Protein AF-A0A7Y5AB14-F1 (afdb_monomer_lite)

Radius of gyration: 17.4 Å; chains: 1; bounding box: 38×23×46 Å

pLDDT: mean 85.92, std 12.01, range [56.41, 98.0]

Foldseek 3Di:
DVVLVVLVVLLVVLVVVLVVLVVLVVLLVVQVPDDDDDDDDHDDPVVNVVSVVVNVVSVVVSVVSVVVSCVVVVNDD

Sequence (77 aa):
MRYFTDTAKRIEESLEIMAVLAGVLEHNNAFKSCEPGEHPAMINERGEDGVVRAMRVIAWAAHREFCQVATDLEIPQ

Secondary structure (DSSP, 8-state):
-HHHHHHHHHHHHHHHHHHHHHHHHHHHHHHHTS-SS-------HHHHHHHHHHHHHHHHHHHHHHHHHHHHTT---

Structure (mmCIF, N/CA/C/O backbone):
data_AF-A0A7Y5AB14-F1
#
_entry.id   AF-A0A7Y5AB14-F1
#
loop_
_atom_site.group_PDB
_atom_site.id
_atom_site.type_symbol
_atom_site.label_atom_id
_atom_site.label_alt_id
_atom_site.label_comp_id
_atom_site.label_asym_id
_atom_site.label_entity_id
_atom_site.label_seq_id
_atom_site.pdbx_PDB_ins_code
_atom_site.Cartn_x
_atom_site.Cartn_y
_atom_site.Cartn_z
_atom_site.occupancy
_atom_site.B_iso_or_equiv
_atom_site.auth_seq_id
_atom_site.auth_comp_id
_atom_site.auth_asym_id
_atom_site.auth_atom_id
_atom_site.pdbx_PDB_model_num
ATOM 1 N N . MET A 1 1 ? -14.275 -13.015 19.486 1.00 56.41 1 MET A N 1
ATOM 2 C CA . MET A 1 1 ? -12.850 -13.353 19.259 1.00 56.41 1 MET A CA 1
ATOM 3 C C . MET A 1 1 ? -12.477 -13.495 17.784 1.00 56.41 1 MET A C 1
ATOM 5 O O . MET A 1 1 ? -11.533 -12.828 17.407 1.00 56.41 1 MET A O 1
ATOM 9 N N . ARG A 1 2 ? -13.202 -14.250 16.935 1.00 63.19 2 ARG A N 1
ATOM 10 C CA . ARG A 1 2 ? -12.854 -14.395 15.496 1.00 63.19 2 ARG A CA 1
ATOM 11 C C . ARG A 1 2 ? -12.709 -13.069 14.726 1.00 63.19 2 ARG A C 1
ATOM 13 O O . ARG A 1 2 ? -11.736 -12.902 14.015 1.00 63.19 2 ARG A O 1
ATOM 20 N N . TYR A 1 3 ? -13.600 -12.105 14.968 1.00 63.84 3 TYR A N 1
ATOM 21 C CA . TYR A 1 3 ? -13.591 -10.804 14.285 1.00 63.84 3 TYR A CA 1
ATOM 22 C C . TYR A 1 3 ? -12.281 -10.011 14.452 1.00 63.84 3 TYR A C 1
ATOM 24 O O . TYR A 1 3 ? -11.762 -9.472 13.486 1.00 63.84 3 TYR A O 1
ATOM 32 N N . PHE A 1 4 ? -11.702 -9.989 15.657 1.00 65.25 4 PHE A N 1
ATOM 33 C CA . PHE A 1 4 ? -10.425 -9.308 15.903 1.00 65.25 4 PHE A CA 1
ATOM 34 C C . PHE A 1 4 ? -9.266 -9.968 15.163 1.00 65.25 4 PHE A C 1
ATOM 36 O O . PHE A 1 4 ? -8.401 -9.282 14.627 1.00 65.25 4 PHE A O 1
ATOM 43 N N . THR A 1 5 ? -9.256 -11.300 15.129 1.00 74.06 5 THR A N 1
ATOM 44 C CA . THR A 1 5 ? -8.253 -12.073 14.395 1.00 74.06 5 THR A CA 1
ATOM 45 C C . THR A 1 5 ? -8.359 -11.813 12.893 1.00 74.06 5 THR A C 1
ATOM 47 O O . THR A 1 5 ? -7.337 -11.653 12.235 1.00 74.06 5 THR A O 1
ATOM 50 N N . ASP A 1 6 ? -9.581 -11.694 12.370 1.00 84.81 6 ASP A N 1
ATOM 51 C CA . ASP A 1 6 ? -9.820 -11.387 10.959 1.00 84.81 6 ASP A CA 1
ATOM 52 C C . ASP A 1 6 ? -9.365 -9.960 10.599 1.00 84.81 6 ASP A C 1
ATOM 54 O O . ASP A 1 6 ? -8.737 -9.768 9.560 1.00 84.81 6 ASP A O 1
ATOM 58 N N . THR A 1 7 ? -9.614 -8.963 11.458 1.00 86.56 7 THR A N 1
ATOM 59 C CA . THR A 1 7 ? -9.162 -7.577 11.227 1.00 86.56 7 THR A CA 1
ATOM 60 C C . THR A 1 7 ? -7.643 -7.439 11.329 1.00 86.56 7 THR A C 1
ATOM 62 O O . THR A 1 7 ? -7.025 -6.827 10.464 1.00 86.56 7 THR A O 1
ATOM 65 N N . ALA A 1 8 ? -7.014 -8.043 12.342 1.00 86.62 8 ALA A N 1
ATOM 66 C CA . ALA A 1 8 ? -5.556 -8.026 12.475 1.00 86.62 8 ALA A CA 1
ATOM 67 C C . ALA A 1 8 ? -4.867 -8.674 11.262 1.00 86.62 8 ALA A C 1
ATOM 69 O O . ALA A 1 8 ? -3.883 -8.139 10.754 1.00 86.62 8 ALA A O 1
ATOM 70 N N . LYS A 1 9 ? -5.433 -9.775 10.752 1.00 89.94 9 LYS A N 1
ATOM 71 C CA . LYS A 1 9 ? -4.945 -10.448 9.546 1.00 89.94 9 LYS A CA 1
ATOM 72 C C . LYS A 1 9 ? -5.047 -9.569 8.293 1.00 89.94 9 LYS A C 1
ATOM 74 O O . LYS A 1 9 ? -4.125 -9.554 7.491 1.00 89.94 9 LYS A O 1
ATOM 79 N N . ARG A 1 10 ? -6.125 -8.799 8.121 1.00 90.38 10 ARG A N 1
ATOM 80 C CA . ARG A 1 10 ? -6.255 -7.872 6.976 1.00 90.38 10 ARG A CA 1
ATOM 81 C C . ARG A 1 10 ? -5.254 -6.722 7.021 1.00 90.38 10 ARG A C 1
ATOM 83 O O . ARG A 1 10 ? -4.742 -6.314 5.977 1.00 90.38 10 ARG A O 1
ATOM 90 N N . ILE A 1 11 ? -4.943 -6.228 8.220 1.00 92.81 11 ILE A N 1
ATOM 91 C CA . ILE A 1 11 ? -3.885 -5.231 8.413 1.00 92.81 11 ILE A CA 1
ATOM 92 C C . ILE A 1 11 ? -2.532 -5.835 8.022 1.00 92.81 11 ILE A C 1
ATOM 94 O O . ILE A 1 11 ? -1.792 -5.207 7.269 1.00 92.81 11 ILE A O 1
ATOM 98 N N . GLU A 1 12 ? -2.227 -7.052 8.479 1.00 94.44 12 GLU A N 1
ATOM 99 C CA . GLU A 1 12 ? -1.011 -7.786 8.101 1.00 94.44 12 GLU A CA 1
ATOM 100 C C . GLU A 1 12 ? -0.898 -7.960 6.577 1.00 94.44 12 GLU A C 1
ATOM 102 O O . GLU A 1 12 ? 0.097 -7.540 5.987 1.00 94.44 12 GLU A O 1
ATOM 107 N N . GLU A 1 13 ? -1.946 -8.471 5.925 1.00 95.38 13 GLU A N 1
ATOM 108 C CA . GLU A 1 13 ? -2.001 -8.641 4.465 1.00 95.38 13 GLU A CA 1
ATOM 109 C C . GLU A 1 13 ? -1.802 -7.303 3.730 1.00 95.38 13 GLU A C 1
ATOM 111 O O . GLU A 1 13 ? -1.081 -7.220 2.735 1.00 95.38 13 GLU A O 1
ATOM 116 N N . SER A 1 14 ? -2.393 -6.220 4.240 1.00 95.81 14 SER A N 1
ATOM 117 C CA . SER A 1 14 ? -2.230 -4.878 3.671 1.00 95.81 14 SER A CA 1
ATOM 118 C C . SER A 1 14 ? -0.785 -4.379 3.763 1.00 95.81 14 SER A C 1
ATOM 120 O O . SER A 1 14 ? -0.274 -3.787 2.807 1.00 95.81 14 SER A O 1
ATOM 122 N N . LEU A 1 15 ? -0.110 -4.618 4.893 1.00 95.06 15 LEU A N 1
ATOM 123 C CA . LEU A 1 15 ? 1.304 -4.278 5.077 1.00 95.06 15 LEU A CA 1
ATOM 124 C C . LEU A 1 15 ? 2.200 -5.094 4.136 1.00 95.06 15 LEU A C 1
ATOM 126 O O . LEU A 1 15 ? 3.107 -4.529 3.521 1.00 95.06 15 LEU A O 1
ATOM 130 N N . GLU A 1 16 ? 1.923 -6.388 3.975 1.00 97.38 16 GLU A N 1
ATOM 131 C CA . GLU A 1 16 ? 2.672 -7.267 3.073 1.00 97.38 16 GLU A CA 1
ATOM 132 C C . GLU A 1 16 ? 2.542 -6.818 1.610 1.00 97.38 16 GLU A C 1
ATOM 134 O O . GLU A 1 16 ? 3.548 -6.664 0.912 1.00 97.38 16 GLU A O 1
ATOM 139 N N . ILE A 1 17 ? 1.326 -6.498 1.153 1.00 97.06 17 ILE A N 1
ATOM 140 C CA . ILE A 1 17 ? 1.110 -5.978 -0.205 1.00 97.06 17 ILE A CA 1
ATOM 141 C C . ILE A 1 17 ? 1.868 -4.658 -0.405 1.00 97.06 17 ILE A C 1
ATOM 143 O O . ILE A 1 17 ? 2.488 -4.458 -1.451 1.00 97.06 17 ILE A O 1
ATOM 147 N N . MET A 1 18 ? 1.871 -3.758 0.585 1.00 96.31 18 MET A N 1
ATOM 148 C CA . MET A 1 18 ? 2.654 -2.520 0.492 1.00 96.31 18 MET A CA 1
ATOM 149 C C . MET A 1 18 ? 4.158 -2.782 0.384 1.00 96.31 18 MET A C 1
AT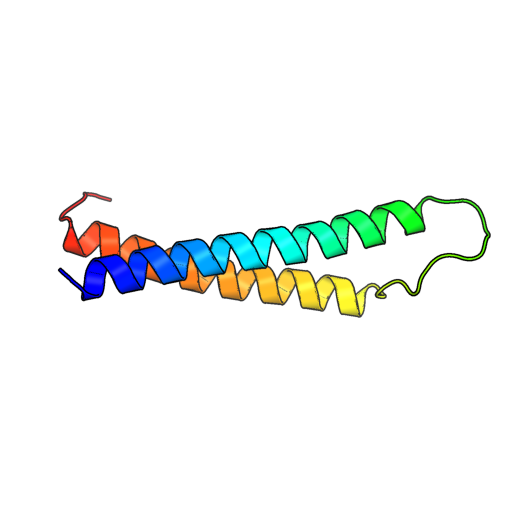OM 151 O O . MET A 1 18 ? 4.820 -2.088 -0.387 1.00 96.31 18 MET A O 1
ATOM 155 N N . ALA A 1 19 ? 4.694 -3.775 1.097 1.00 96.44 19 ALA A N 1
ATOM 156 C CA . ALA A 1 19 ? 6.102 -4.154 0.989 1.00 96.44 19 ALA A CA 1
ATOM 157 C C . ALA A 1 19 ? 6.445 -4.665 -0.420 1.00 96.44 19 ALA A C 1
ATOM 159 O O . ALA A 1 19 ? 7.448 -4.248 -1.001 1.00 96.44 19 ALA A O 1
ATOM 160 N N . VAL A 1 20 ? 5.577 -5.491 -1.016 1.00 96.94 20 VAL A N 1
ATOM 161 C CA . VAL A 1 20 ? 5.739 -5.957 -2.404 1.00 96.94 20 VAL A CA 1
ATOM 162 C C . VAL A 1 20 ? 5.734 -4.782 -3.386 1.00 96.94 20 VAL A C 1
ATOM 164 O O . VAL A 1 20 ? 6.611 -4.688 -4.244 1.00 96.94 20 VAL A O 1
ATOM 167 N N . LEU A 1 21 ? 4.783 -3.854 -3.250 1.00 96.38 21 LEU A N 1
ATOM 168 C CA . LEU A 1 21 ? 4.684 -2.678 -4.122 1.00 96.38 21 LEU A CA 1
ATOM 169 C C . LEU A 1 21 ? 5.878 -1.723 -3.964 1.00 96.38 21 LEU A C 1
ATOM 171 O O . LEU A 1 21 ? 6.365 -1.187 -4.960 1.00 96.38 21 LEU A O 1
ATOM 175 N N . ALA A 1 22 ? 6.386 -1.547 -2.743 1.00 95.00 22 ALA A N 1
ATOM 176 C CA . ALA A 1 22 ? 7.614 -0.795 -2.496 1.00 95.00 22 ALA A CA 1
ATOM 177 C C . ALA A 1 22 ? 8.816 -1.451 -3.191 1.00 95.00 22 ALA A C 1
ATOM 179 O O . ALA A 1 22 ? 9.584 -0.759 -3.860 1.00 95.00 22 ALA A O 1
ATOM 180 N N . GLY A 1 23 ? 8.917 -2.782 -3.121 1.00 94.38 23 GLY A N 1
ATOM 181 C CA . GLY A 1 23 ? 9.929 -3.548 -3.842 1.00 94.38 23 GLY A CA 1
ATOM 182 C C . GLY A 1 23 ? 9.862 -3.325 -5.354 1.00 94.38 23 GLY A C 1
ATOM 183 O O . GLY A 1 23 ? 10.898 -3.122 -5.978 1.00 94.38 23 GLY A O 1
ATOM 184 N N . VAL A 1 24 ? 8.666 -3.278 -5.953 1.00 91.75 24 VAL A N 1
ATOM 185 C CA . VAL A 1 24 ? 8.510 -2.968 -7.389 1.00 91.75 24 VAL A CA 1
ATOM 186 C C . VAL A 1 24 ? 9.094 -1.594 -7.734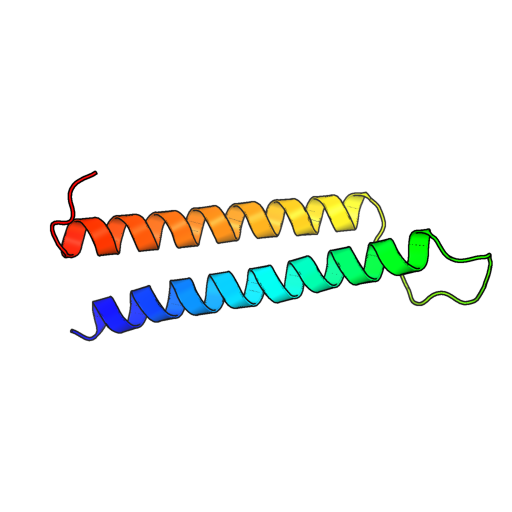 1.00 91.75 24 VAL A C 1
ATOM 188 O O . VAL A 1 24 ? 9.809 -1.475 -8.727 1.00 91.75 24 VAL A O 1
ATOM 191 N N . LEU A 1 25 ? 8.830 -0.567 -6.920 1.00 91.81 25 LEU A N 1
ATOM 192 C CA . LEU A 1 25 ? 9.371 0.780 -7.140 1.00 91.81 25 LEU A CA 1
ATOM 193 C C . LEU A 1 25 ? 10.893 0.837 -6.951 1.00 91.81 25 LEU A C 1
ATOM 195 O O . LEU A 1 25 ? 11.581 1.489 -7.736 1.00 91.81 25 LEU A O 1
ATOM 199 N N . GLU A 1 26 ? 11.423 0.148 -5.940 1.00 90.00 26 GLU A N 1
ATOM 200 C CA . GLU A 1 26 ? 12.865 0.058 -5.689 1.00 90.00 26 GLU A CA 1
ATOM 201 C C . GLU A 1 26 ? 13.593 -0.605 -6.863 1.00 90.00 26 GLU A C 1
ATOM 203 O O . GLU A 1 26 ? 14.550 -0.039 -7.395 1.00 90.00 26 GLU A O 1
ATOM 208 N N . HIS A 1 27 ? 13.083 -1.748 -7.331 1.00 87.12 27 HIS A N 1
ATOM 209 C CA . HIS A 1 27 ? 13.621 -2.424 -8.509 1.00 87.12 27 HIS A CA 1
ATOM 210 C C . HIS A 1 27 ? 13.528 -1.521 -9.744 1.00 87.12 27 HIS A C 1
ATOM 212 O O . HIS A 1 27 ? 14.506 -1.398 -10.474 1.00 87.12 27 HIS A O 1
ATOM 218 N N . ASN A 1 28 ? 12.399 -0.838 -9.965 1.00 85.81 28 ASN A N 1
ATOM 219 C CA . ASN A 1 28 ? 12.241 0.048 -11.121 1.00 85.81 28 ASN A CA 1
ATOM 220 C C . ASN A 1 28 ? 13.246 1.214 -11.114 1.00 85.81 28 ASN A C 1
ATOM 222 O O . ASN A 1 28 ? 13.810 1.554 -12.153 1.00 85.81 28 ASN A O 1
ATOM 226 N N . ASN A 1 29 ? 13.516 1.798 -9.943 1.00 81.31 29 ASN A N 1
ATOM 227 C CA . ASN A 1 29 ? 14.504 2.868 -9.796 1.00 81.31 29 ASN A CA 1
ATOM 228 C C . ASN A 1 29 ? 15.947 2.379 -9.960 1.00 81.31 29 ASN A C 1
ATOM 230 O O . ASN A 1 29 ? 16.751 3.097 -10.555 1.00 81.31 29 ASN A O 1
ATOM 234 N N . ALA A 1 30 ? 16.272 1.171 -9.491 1.00 76.75 30 ALA A N 1
ATOM 235 C CA . ALA A 1 30 ? 17.616 0.605 -9.615 1.00 76.75 30 ALA A CA 1
ATOM 236 C C . ALA A 1 30 ? 18.082 0.509 -11.082 1.00 76.75 30 ALA A C 1
ATOM 238 O O . ALA A 1 30 ? 19.249 0.768 -11.377 1.00 76.75 30 ALA A O 1
ATOM 239 N N . PHE A 1 31 ? 17.167 0.217 -12.013 1.00 68.06 31 PHE A N 1
ATOM 240 C CA . PHE A 1 31 ? 17.482 0.108 -13.444 1.00 68.06 31 PHE A CA 1
ATOM 241 C C . PHE A 1 31 ? 17.451 1.446 -14.199 1.00 68.06 31 PHE A C 1
ATOM 243 O O . PHE A 1 31 ? 18.135 1.583 -15.212 1.00 68.06 31 PHE A O 1
ATOM 250 N N . LYS A 1 32 ? 16.752 2.474 -13.694 1.00 66.25 32 LYS A N 1
ATOM 251 C CA . LYS A 1 32 ? 16.777 3.831 -14.283 1.00 66.25 32 LYS A CA 1
ATOM 252 C C . LYS A 1 32 ? 18.141 4.523 -14.164 1.00 66.25 32 LYS A C 1
ATOM 254 O O . LYS A 1 32 ? 18.418 5.444 -14.927 1.00 66.25 32 LYS A O 1
ATOM 259 N N . SER A 1 33 ? 18.978 4.096 -13.216 1.00 62.19 33 SER A N 1
ATOM 260 C CA . SER A 1 33 ? 20.327 4.633 -12.983 1.00 62.19 33 SER A CA 1
ATOM 261 C C . SER A 1 33 ? 21.456 3.884 -13.702 1.00 62.19 33 SER A C 1
ATOM 263 O O . SER A 1 33 ? 22.612 4.286 -13.580 1.00 62.19 33 SER A O 1
ATOM 265 N N . CYS A 1 34 ? 21.163 2.797 -14.418 1.00 61.88 34 CYS A N 1
ATOM 266 C CA . CYS A 1 34 ? 22.192 1.984 -15.066 1.00 61.88 34 CYS A CA 1
ATOM 267 C C . CYS A 1 34 ? 22.506 2.455 -16.494 1.00 61.88 34 CYS A C 1
ATOM 269 O O . CYS A 1 34 ? 21.665 3.032 -17.182 1.00 61.88 34 CYS A O 1
ATOM 271 N N . GLU A 1 35 ? 23.737 2.181 -16.940 1.00 63.44 35 GLU A N 1
ATOM 272 C CA . GLU A 1 35 ? 24.200 2.483 -18.298 1.00 63.44 35 GLU A CA 1
ATOM 273 C C . GLU A 1 35 ? 23.299 1.860 -19.383 1.00 63.44 35 GLU A C 1
ATOM 275 O O . GLU A 1 35 ? 22.588 0.886 -19.113 1.00 63.44 35 GLU A O 1
ATOM 280 N N . PRO A 1 36 ? 23.310 2.391 -20.621 1.00 58.84 36 PRO A N 1
ATOM 281 C CA . PRO A 1 36 ? 22.503 1.850 -21.710 1.00 58.84 36 PRO A CA 1
ATOM 282 C C . PRO A 1 36 ? 22.841 0.369 -21.958 1.00 58.84 36 PRO A C 1
ATOM 284 O O . PRO A 1 36 ? 23.957 0.036 -22.350 1.00 58.84 36 PRO A O 1
ATOM 287 N N . GLY A 1 37 ? 21.872 -0.518 -21.732 1.00 69.75 37 GLY A N 1
ATOM 288 C CA . GLY A 1 37 ? 21.995 -1.969 -21.876 1.00 69.75 37 GLY A CA 1
ATOM 289 C C . GLY A 1 37 ? 20.620 -2.642 -21.906 1.00 69.75 37 GLY A C 1
ATOM 290 O O . GLY A 1 37 ? 19.594 -1.960 -21.854 1.00 69.75 37 GLY A O 1
ATOM 291 N N . GLU A 1 38 ? 20.580 -3.973 -22.011 1.00 61.66 38 GLU A N 1
ATOM 292 C CA . GLU A 1 38 ? 19.330 -4.734 -21.891 1.00 61.66 38 GLU A CA 1
ATOM 293 C C . GLU A 1 38 ? 18.829 -4.689 -20.444 1.00 61.66 38 GLU A C 1
ATOM 295 O O . GLU A 1 38 ? 19.224 -5.490 -19.597 1.00 61.66 38 GLU A O 1
ATOM 300 N N . HIS A 1 39 ? 17.951 -3.729 -20.160 1.00 66.75 39 HIS A N 1
ATOM 301 C CA . HIS A 1 39 ? 17.230 -3.662 -18.894 1.00 66.75 39 HIS A CA 1
ATOM 302 C C . HIS A 1 39 ? 15.926 -4.460 -18.991 1.00 66.75 39 HIS A C 1
ATOM 304 O O . HIS A 1 39 ? 15.262 -4.421 -20.034 1.00 66.75 39 HIS A O 1
ATOM 310 N N . PRO A 1 40 ? 15.519 -5.170 -17.923 1.00 71.88 40 PRO A N 1
ATOM 311 C CA . PRO A 1 40 ? 14.194 -5.774 -17.861 1.00 71.88 40 PRO A CA 1
ATOM 312 C C . PRO A 1 40 ? 13.106 -4.709 -18.061 1.00 71.88 40 PRO A C 1
ATOM 314 O O . PRO A 1 40 ? 13.321 -3.523 -17.809 1.00 71.88 40 PRO A O 1
ATOM 317 N N . ALA A 1 41 ? 11.925 -5.127 -18.527 1.00 73.94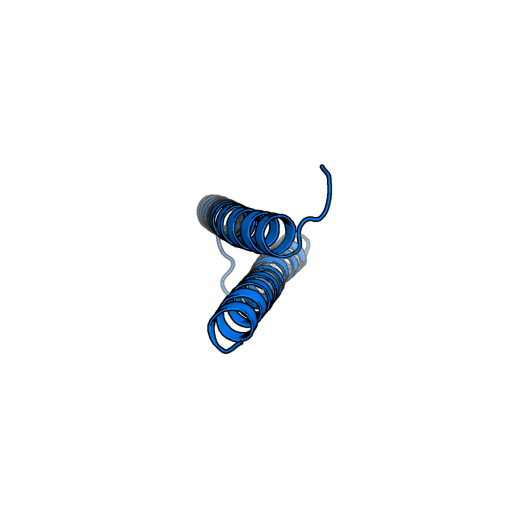 41 ALA A N 1
ATOM 318 C CA . ALA A 1 41 ? 10.818 -4.213 -18.799 1.00 73.94 41 ALA A CA 1
ATOM 319 C C . ALA A 1 41 ? 10.457 -3.390 -17.546 1.00 73.94 41 ALA A C 1
ATOM 321 O O . ALA A 1 41 ? 9.916 -3.920 -16.578 1.00 73.94 41 ALA A O 1
ATOM 322 N N . MET A 1 42 ? 10.763 -2.091 -17.585 1.00 82.38 42 MET A N 1
ATOM 323 C CA . MET A 1 42 ? 10.471 -1.138 -16.517 1.00 82.38 42 MET A CA 1
ATOM 324 C C . MET A 1 42 ? 9.058 -0.577 -16.659 1.00 82.38 42 MET A C 1
ATOM 326 O O . MET A 1 42 ? 8.570 -0.338 -17.770 1.00 82.38 42 MET A O 1
ATOM 330 N N . ILE A 1 43 ? 8.411 -0.301 -15.529 1.00 88.75 43 ILE A N 1
ATOM 331 C CA . ILE A 1 43 ? 7.194 0.505 -15.532 1.00 88.75 43 ILE A CA 1
ATOM 332 C C . ILE A 1 43 ? 7.567 1.970 -15.781 1.00 88.75 43 ILE A C 1
ATOM 334 O O . ILE A 1 43 ? 8.551 2.493 -15.255 1.00 88.75 43 ILE A O 1
ATOM 338 N N . ASN A 1 44 ? 6.783 2.643 -16.619 1.00 88.69 44 ASN A N 1
ATOM 339 C CA . ASN A 1 44 ? 6.962 4.071 -16.870 1.00 88.69 44 ASN A CA 1
ATOM 340 C C . ASN A 1 44 ? 6.448 4.911 -15.685 1.00 88.69 44 ASN A C 1
ATOM 342 O O . ASN A 1 44 ? 5.829 4.387 -14.761 1.00 88.69 44 ASN A O 1
ATOM 346 N N . GLU A 1 45 ? 6.649 6.230 -15.737 1.00 89.50 45 GLU A N 1
ATOM 347 C CA . GLU A 1 45 ? 6.215 7.168 -14.684 1.00 89.50 45 GLU A CA 1
ATOM 348 C C . GLU A 1 45 ? 4.728 7.025 -14.325 1.00 89.50 45 GLU A C 1
ATOM 350 O O . GLU A 1 45 ? 4.343 7.095 -13.160 1.00 89.50 45 GLU A O 1
ATOM 355 N N . ARG A 1 46 ? 3.870 6.766 -15.322 1.00 92.56 46 ARG A N 1
ATOM 356 C CA . ARG A 1 46 ? 2.439 6.531 -15.094 1.00 92.56 46 ARG A CA 1
ATOM 357 C C . ARG A 1 46 ? 2.188 5.231 -14.327 1.00 92.56 46 ARG A C 1
ATOM 359 O O . ARG A 1 46 ? 1.270 5.178 -13.511 1.00 92.56 46 ARG A O 1
ATOM 366 N N . GLY A 1 47 ? 2.971 4.190 -14.598 1.00 93.00 47 GLY A N 1
ATOM 367 C CA . GLY A 1 47 ? 2.946 2.943 -13.840 1.00 93.00 47 GLY A CA 1
ATOM 368 C C . GLY A 1 47 ? 3.372 3.156 -12.389 1.00 93.00 47 GLY A C 1
ATOM 369 O O . GLY A 1 47 ? 2.682 2.688 -11.487 1.00 93.00 47 GLY A O 1
ATOM 370 N N . GLU A 1 48 ? 4.439 3.922 -12.155 1.00 93.81 48 GLU A N 1
ATOM 371 C CA . GLU A 1 48 ? 4.903 4.260 -10.802 1.00 93.81 48 GLU A CA 1
ATOM 372 C C . GLU A 1 48 ? 3.861 5.064 -10.019 1.00 93.81 48 GLU A C 1
ATOM 374 O O . GLU A 1 48 ? 3.542 4.707 -8.886 1.00 93.81 48 GLU A O 1
ATOM 379 N N . ASP A 1 49 ? 3.266 6.094 -10.630 1.00 95.38 49 ASP A N 1
ATOM 380 C CA . ASP A 1 49 ? 2.173 6.857 -10.011 1.00 95.38 49 ASP A CA 1
ATOM 381 C C . ASP A 1 49 ? 0.976 5.947 -9.683 1.00 95.38 49 ASP A C 1
ATOM 383 O O . ASP A 1 49 ? 0.376 6.053 -8.612 1.00 95.38 49 ASP A O 1
ATOM 387 N N . GLY A 1 50 ? 0.663 4.989 -10.562 1.00 97.06 50 GLY A N 1
ATOM 388 C CA . GLY A 1 50 ? -0.350 3.964 -10.312 1.00 97.06 50 GLY A CA 1
ATOM 389 C C . GLY A 1 50 ? -0.049 3.116 -9.072 1.00 97.06 50 GLY A C 1
ATOM 390 O O . GLY A 1 50 ? -0.926 2.947 -8.221 1.00 97.06 50 GLY A O 1
ATOM 391 N N . VAL A 1 51 ? 1.191 2.637 -8.936 1.00 96.31 51 VAL A N 1
ATOM 392 C CA . VAL A 1 51 ? 1.646 1.864 -7.768 1.00 96.31 51 VAL A CA 1
ATOM 393 C C . VAL A 1 51 ? 1.568 2.704 -6.491 1.00 96.31 51 VAL A C 1
ATOM 395 O O . VAL A 1 51 ? 0.976 2.263 -5.505 1.00 96.31 51 VAL A O 1
ATOM 398 N N . VAL A 1 52 ? 2.067 3.944 -6.512 1.00 96.69 52 VAL A N 1
ATOM 399 C CA . VAL A 1 52 ? 2.014 4.857 -5.356 1.00 96.69 52 VAL A CA 1
ATOM 400 C C . VAL A 1 52 ? 0.570 5.137 -4.930 1.00 96.69 52 VAL A C 1
ATOM 402 O O . VAL A 1 52 ? 0.258 5.137 -3.735 1.00 96.69 52 VAL A O 1
ATOM 405 N N . ARG A 1 53 ? -0.349 5.348 -5.880 1.00 97.50 53 ARG A N 1
ATOM 406 C CA . ARG A 1 53 ? -1.777 5.531 -5.571 1.00 97.50 53 ARG A CA 1
ATOM 407 C C . ARG A 1 53 ? -2.397 4.278 -4.963 1.00 97.50 53 ARG A C 1
ATOM 409 O O . ARG A 1 53 ? -3.151 4.406 -4.000 1.00 97.50 53 ARG A O 1
ATOM 416 N N . ALA A 1 54 ? -2.071 3.093 -5.478 1.00 97.62 54 ALA A N 1
ATOM 417 C CA . ALA A 1 54 ? -2.545 1.833 -4.909 1.00 97.62 54 ALA A CA 1
ATOM 418 C C . ALA A 1 54 ? -2.068 1.666 -3.457 1.00 97.62 54 ALA A C 1
ATOM 420 O O . ALA A 1 54 ? -2.886 1.404 -2.574 1.00 97.62 54 ALA A O 1
ATOM 421 N N . MET A 1 55 ? -0.785 1.933 -3.184 1.00 98.00 55 MET A N 1
ATOM 422 C CA . MET A 1 55 ? -0.234 1.916 -1.823 1.00 98.00 55 MET A CA 1
ATOM 423 C C . MET A 1 55 ? -0.978 2.877 -0.886 1.00 98.00 55 MET A C 1
ATOM 425 O O . MET A 1 55 ? -1.294 2.504 0.239 1.00 98.00 55 MET A O 1
ATOM 429 N N . ARG A 1 56 ? -1.332 4.090 -1.342 1.00 97.31 56 ARG A N 1
ATOM 430 C CA . ARG A 1 56 ? -2.121 5.044 -0.534 1.00 97.31 56 ARG A CA 1
ATOM 431 C C . ARG A 1 56 ? -3.510 4.513 -0.178 1.00 97.31 56 ARG A C 1
ATOM 433 O O . ARG A 1 56 ? -3.957 4.709 0.949 1.00 97.31 56 ARG A O 1
ATOM 440 N N . VAL A 1 57 ? -4.192 3.859 -1.119 1.00 97.62 57 VAL A N 1
ATOM 441 C CA . VAL A 1 57 ? 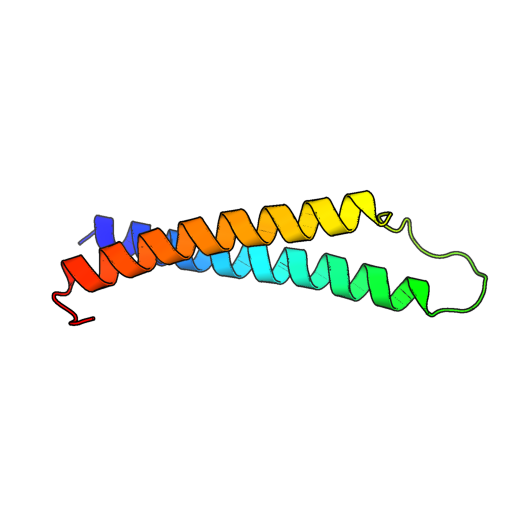-5.518 3.265 -0.872 1.00 97.62 57 VAL A CA 1
ATOM 442 C C . VAL A 1 57 ? -5.421 2.132 0.149 1.00 97.62 57 VAL A C 1
ATOM 444 O O . VAL A 1 57 ? -6.228 2.083 1.076 1.00 97.62 57 VAL A O 1
ATOM 447 N N . ILE A 1 58 ? -4.410 1.270 0.019 1.00 97.00 58 ILE A N 1
ATOM 448 C CA . ILE A 1 58 ? -4.160 0.165 0.954 1.00 97.00 58 ILE A CA 1
ATOM 449 C C . ILE A 1 58 ? -3.830 0.706 2.350 1.00 97.00 58 ILE A C 1
ATOM 451 O O . ILE A 1 58 ? -4.451 0.296 3.327 1.00 97.00 58 ILE A O 1
ATOM 455 N N . ALA A 1 59 ? -2.927 1.686 2.446 1.00 96.31 59 ALA A N 1
ATOM 456 C CA . ALA A 1 59 ? -2.569 2.323 3.711 1.00 96.31 59 ALA A CA 1
ATOM 457 C C . ALA A 1 59 ? -3.786 2.955 4.404 1.00 96.31 59 ALA A C 1
ATOM 459 O O . ALA A 1 59 ? -3.955 2.821 5.614 1.00 96.31 59 ALA A O 1
ATOM 460 N N . TRP A 1 60 ? -4.661 3.616 3.641 1.00 96.75 60 TRP A N 1
ATOM 461 C CA . TRP A 1 60 ? -5.889 4.194 4.183 1.00 96.75 60 TRP A CA 1
ATOM 462 C C . TRP A 1 60 ? -6.861 3.126 4.702 1.00 96.75 60 TRP A C 1
ATOM 464 O O . TRP A 1 60 ? -7.447 3.304 5.770 1.00 96.75 60 TRP A O 1
ATOM 474 N N . ALA A 1 61 ? -7.017 2.014 3.980 1.00 94.25 61 ALA A N 1
ATOM 475 C CA . ALA A 1 61 ? -7.848 0.898 4.425 1.00 94.25 61 ALA A CA 1
ATOM 476 C C . ALA A 1 61 ? -7.300 0.270 5.719 1.00 94.25 61 ALA A C 1
ATOM 478 O O . ALA A 1 61 ? -8.037 0.173 6.702 1.00 94.25 61 ALA A O 1
ATOM 479 N N . ALA A 1 62 ? -6.001 -0.040 5.758 1.00 94.06 62 ALA A N 1
ATOM 480 C CA . ALA A 1 62 ? -5.332 -0.590 6.937 1.00 94.06 62 ALA A CA 1
ATOM 481 C C . ALA A 1 62 ? -5.414 0.357 8.145 1.00 94.06 62 ALA A C 1
ATOM 483 O O . ALA A 1 62 ? -5.663 -0.080 9.266 1.00 94.06 62 ALA A O 1
ATOM 484 N N . HIS A 1 63 ? -5.270 1.669 7.927 1.00 94.31 63 HIS A N 1
ATOM 485 C CA . HIS A 1 63 ? -5.423 2.663 8.988 1.00 94.31 63 HIS A CA 1
ATOM 486 C C . HIS A 1 63 ? -6.842 2.671 9.572 1.00 94.31 63 HIS A C 1
ATOM 488 O O . HIS A 1 63 ? -7.002 2.709 10.790 1.00 94.31 63 HIS A O 1
ATOM 494 N N . ARG A 1 64 ? -7.881 2.586 8.730 1.00 93.12 64 ARG A N 1
ATOM 495 C CA . ARG A 1 64 ? -9.271 2.505 9.210 1.00 93.12 64 ARG A CA 1
ATOM 496 C C . ARG A 1 64 ? -9.517 1.252 10.041 1.00 93.12 64 ARG A C 1
ATOM 498 O O . ARG A 1 64 ? -10.163 1.341 11.081 1.00 93.12 64 ARG A O 1
ATOM 505 N N . GLU A 1 65 ? -9.006 0.111 9.593 1.00 92.12 65 GLU A N 1
ATOM 506 C CA . GLU A 1 65 ? -9.095 -1.146 10.339 1.00 92.12 65 GLU A CA 1
ATOM 507 C C . GLU A 1 65 ? -8.349 -1.054 11.676 1.00 92.12 65 GLU A C 1
ATOM 509 O O . GLU A 1 65 ? -8.888 -1.448 12.709 1.00 92.12 65 GLU A O 1
ATOM 514 N N . PHE A 1 66 ? -7.162 -0.445 11.687 1.00 90.38 66 PHE A N 1
ATOM 515 C CA . PHE A 1 66 ? -6.389 -0.214 12.904 1.00 90.38 66 PHE A CA 1
ATOM 516 C C . PHE A 1 66 ? -7.125 0.689 13.904 1.00 90.38 66 PHE A C 1
ATOM 518 O O . PHE A 1 66 ? -7.225 0.349 15.082 1.00 90.38 66 PHE A O 1
ATOM 525 N N . CYS A 1 67 ? -7.697 1.807 13.448 1.00 90.81 67 CYS A N 1
ATOM 526 C CA . CYS A 1 67 ? -8.500 2.687 14.301 1.00 90.81 67 CYS A CA 1
ATOM 527 C C . CYS A 1 67 ? -9.738 1.979 14.865 1.00 90.81 67 CYS A C 1
ATOM 529 O O . CYS A 1 67 ? -10.107 2.222 16.016 1.00 90.81 67 CYS A O 1
ATOM 531 N N . GLN A 1 68 ? -10.368 1.093 14.085 1.00 87.88 68 GLN A N 1
ATOM 532 C CA . GLN A 1 68 ? -11.481 0.284 14.578 1.00 87.88 68 GLN A CA 1
ATOM 533 C C . GLN A 1 68 ? -11.021 -0.653 15.699 1.00 87.88 68 GLN A C 1
ATOM 535 O O . GLN A 1 68 ? -11.647 -0.679 16.752 1.00 87.88 68 GLN A O 1
ATOM 540 N N . VAL A 1 69 ? -9.894 -1.352 15.519 1.00 88.06 69 VAL A N 1
ATOM 541 C CA . VAL A 1 69 ? -9.322 -2.217 16.566 1.00 88.06 69 VAL A CA 1
ATOM 542 C C . VAL A 1 69 ? -8.979 -1.415 17.823 1.00 88.06 69 VAL A C 1
ATOM 544 O O . VAL A 1 69 ? -9.303 -1.853 18.921 1.00 88.06 69 VAL A O 1
ATOM 547 N N . ALA A 1 70 ? -8.368 -0.236 17.681 1.00 87.50 70 ALA A N 1
ATOM 548 C CA . ALA A 1 70 ? -8.046 0.630 18.816 1.00 87.50 70 ALA A CA 1
ATOM 549 C C . ALA A 1 70 ? -9.305 1.070 19.585 1.00 87.50 70 ALA A C 1
ATOM 551 O O . ALA A 1 70 ? -9.315 1.037 20.814 1.00 87.50 70 ALA A O 1
ATOM 552 N N . THR A 1 71 ? -10.378 1.406 18.861 1.00 87.19 71 THR A N 1
ATOM 553 C CA . THR A 1 71 ? -11.682 1.759 19.446 1.00 87.19 71 THR A CA 1
ATOM 554 C C . THR A 1 71 ? -12.292 0.577 20.195 1.00 87.19 71 THR A C 1
ATOM 556 O O . THR A 1 71 ? -12.723 0.728 21.335 1.00 87.19 71 THR A O 1
ATOM 559 N N . ASP A 1 72 ? -12.290 -0.606 19.579 1.00 86.56 72 ASP A N 1
ATOM 560 C CA . ASP A 1 72 ? -12.848 -1.826 20.168 1.00 86.56 72 ASP A CA 1
A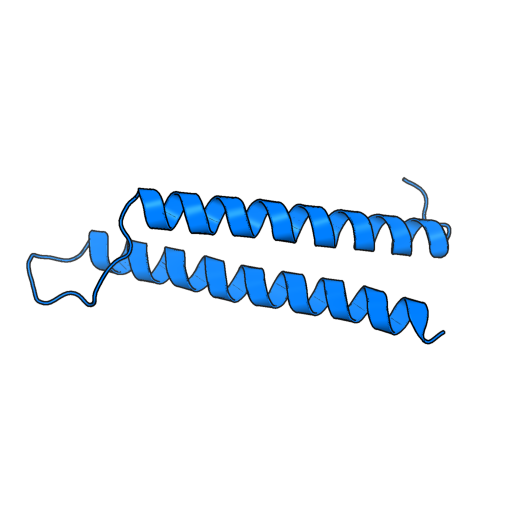TOM 561 C C . ASP A 1 72 ? -12.068 -2.287 21.420 1.00 86.56 72 ASP A C 1
ATOM 563 O O . ASP A 1 72 ? -12.607 -3.012 22.256 1.00 86.56 72 ASP A O 1
ATOM 567 N N . LEU A 1 73 ? -10.802 -1.874 21.547 1.00 87.94 73 LEU A N 1
ATOM 568 C CA . LEU A 1 73 ? -9.934 -2.111 22.706 1.00 87.94 73 LEU A CA 1
ATOM 569 C C . LEU A 1 73 ? -9.959 -0.965 23.735 1.00 87.94 73 LEU A C 1
ATOM 571 O O . LEU A 1 73 ? -9.178 -1.001 24.685 1.00 87.94 73 LEU A O 1
ATOM 575 N N . GLU A 1 74 ? -10.819 0.041 23.546 1.00 91.00 74 GLU A N 1
ATOM 576 C CA . GLU A 1 74 ? -10.939 1.225 24.411 1.00 91.00 74 GLU A CA 1
ATOM 577 C C . GLU A 1 74 ? -9.614 2.002 24.584 1.00 91.00 74 GLU A C 1
ATOM 579 O O . GLU A 1 74 ? -9.369 2.633 25.615 1.00 91.00 74 GLU A O 1
ATOM 584 N N . ILE A 1 75 ? -8.744 1.975 23.566 1.00 84.19 75 ILE A N 1
ATOM 585 C CA . ILE A 1 75 ? -7.476 2.713 23.572 1.00 84.19 75 ILE A CA 1
ATOM 586 C C . ILE A 1 75 ? -7.768 4.204 23.297 1.00 84.19 75 ILE A C 1
ATOM 588 O O . ILE A 1 75 ? -8.394 4.517 22.280 1.00 84.19 75 ILE A O 1
ATOM 592 N N . PRO A 1 76 ? -7.332 5.134 24.171 1.00 71.69 76 PRO A N 1
ATOM 593 C CA . PRO A 1 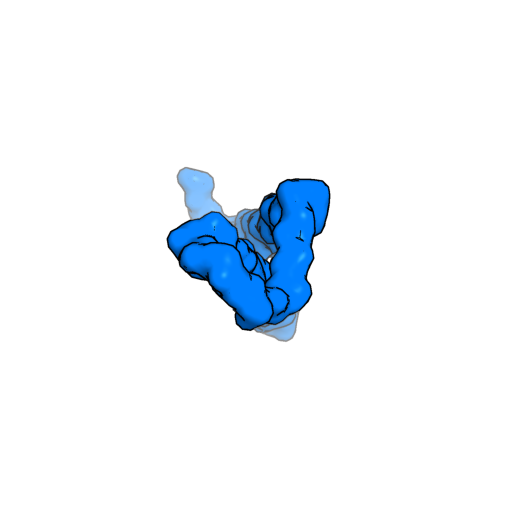76 ? -7.531 6.567 23.960 1.00 71.69 76 PRO A CA 1
ATOM 594 C C . PRO A 1 76 ? -6.756 7.098 22.743 1.00 71.69 76 PRO A C 1
ATOM 596 O O . PRO A 1 76 ? -5.742 6.522 22.352 1.00 71.69 76 PRO A O 1
ATOM 599 N N . GLN A 1 77 ? -7.255 8.199 22.164 1.00 68.88 77 GLN A N 1
ATOM 600 C CA . GLN A 1 77 ? -6.658 8.882 21.004 1.00 68.88 77 GLN A CA 1
ATOM 601 C C . GLN A 1 77 ? -5.292 9.501 21.304 1.00 68.88 77 GLN A C 1
ATOM 603 O O . GLN A 1 77 ? -5.138 10.083 22.403 1.00 68.88 77 GLN A O 1
#